Protein AF-A0A819FN47-F1 (afdb_monomer_lite)

Secondary structure (DSSP, 8-state):
-HHHHHHHHHHHGGGHHHHHHHHHHHHHHHHHH--SS--HHHHHHHHHHHHHTTTS-GGGS-HHHHHHHHHHHHHT---SSHHHHHHHHHHHHHHHHHTHHHHHTTTT-

pLDDT: mean 72.72, std 12.5, range [33.72, 86.81]

InterPro domains:
  IPR012582 DNA-dependent protein kinase catalytic subunit, CC3 [PF08163] (4-57)
  IPR045581 DNA-dependent protein kinase catalytic subunit, CC5 [PF19704] (68-107)

Sequence (109 aa):
MHLIIHNIHKIFKSYARYWLTLVIHMCNQMFEKFSQDLNTFIIDTIVILLSWNTIAISRQLNAISVQRLIKYLYLNCTHKNSIVIESNLDLIKKFVELWKEPIHLQYIF

Radius of gyration: 13.94 Å; chains: 1; bounding box: 37×29×32 Å

Structure (mmCIF, N/CA/C/O backbone):
data_AF-A0A819FN47-F1
#
_entry.id   AF-A0A819FN47-F1
#
loop_
_atom_site.group_PDB
_atom_site.id
_atom_site.type_symbol
_atom_site.label_atom_id
_atom_site.label_alt_id
_atom_site.label_comp_id
_atom_site.label_asym_id
_atom_site.label_entity_id
_atom_site.label_seq_id
_atom_site.pdbx_PDB_ins_code
_atom_site.Cartn_x
_atom_site.Cartn_y
_atom_site.Cartn_z
_atom_site.occupancy
_atom_site.B_iso_or_equiv
_atom_site.auth_seq_id
_atom_site.auth_comp_id
_atom_site.auth_asym_id
_atom_site.auth_atom_id
_atom_site.pdbx_PDB_model_num
ATOM 1 N N . MET A 1 1 ? -12.859 13.231 -10.194 1.00 48.19 1 MET A N 1
ATOM 2 C CA . MET A 1 1 ? -11.436 12.888 -9.947 1.00 48.19 1 MET A CA 1
ATOM 3 C C . MET A 1 1 ? -10.943 11.632 -10.676 1.00 48.19 1 MET A C 1
ATOM 5 O O . MET A 1 1 ? -9.783 11.616 -11.064 1.00 48.19 1 MET A O 1
ATOM 9 N N . HIS A 1 2 ? -11.794 10.637 -10.968 1.00 47.19 2 HIS A N 1
ATOM 10 C CA . HIS A 1 2 ? -11.416 9.399 -11.682 1.00 47.19 2 HIS A CA 1
ATOM 11 C C . HIS A 1 2 ? -10.692 9.585 -13.039 1.00 47.19 2 HIS A C 1
ATOM 13 O O 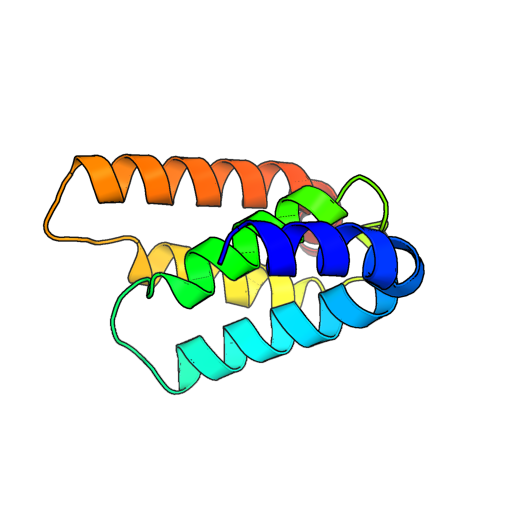. HIS A 1 2 ? -9.804 8.805 -13.376 1.00 47.19 2 HIS A O 1
ATOM 19 N N . LEU A 1 3 ? -11.037 10.620 -13.817 1.00 43.69 3 LEU A N 1
ATOM 20 C CA . LEU A 1 3 ? -10.465 10.851 -15.156 1.00 43.69 3 LEU A CA 1
ATOM 21 C C . LEU A 1 3 ? -9.002 11.320 -15.134 1.00 43.69 3 LEU A C 1
ATOM 23 O O . LEU A 1 3 ? -8.215 10.922 -15.992 1.00 43.69 3 LEU A O 1
ATOM 27 N N . ILE A 1 4 ? -8.622 12.131 -14.143 1.00 55.41 4 ILE A N 1
ATOM 28 C CA . ILE A 1 4 ? -7.258 12.669 -14.027 1.00 55.41 4 ILE A CA 1
ATOM 29 C C . ILE A 1 4 ? -6.303 11.539 -13.635 1.00 55.41 4 ILE A C 1
ATOM 31 O O . ILE A 1 4 ? -5.271 11.351 -14.271 1.00 55.41 4 ILE A O 1
ATOM 35 N N . ILE A 1 5 ? -6.707 10.714 -12.667 1.00 50.28 5 ILE A N 1
ATOM 36 C CA . ILE A 1 5 ? -5.931 9.567 -12.186 1.00 50.28 5 ILE A CA 1
ATOM 37 C C . ILE A 1 5 ? -5.738 8.524 -13.298 1.00 50.28 5 ILE A C 1
ATOM 39 O O . ILE A 1 5 ? -4.640 7.995 -13.445 1.00 50.28 5 ILE A O 1
ATOM 43 N N . HIS A 1 6 ? -6.750 8.268 -14.137 1.00 53.59 6 HIS A N 1
ATOM 44 C CA . HIS A 1 6 ? -6.631 7.302 -15.237 1.00 53.59 6 HIS A CA 1
ATOM 45 C C . HIS A 1 6 ? -5.696 7.780 -16.364 1.00 53.59 6 HIS A C 1
ATOM 47 O O . HIS A 1 6 ? -4.903 6.993 -16.888 1.00 53.59 6 HIS A O 1
ATOM 53 N N . ASN A 1 7 ? -5.748 9.067 -16.729 1.00 57.59 7 ASN A N 1
ATOM 54 C CA . ASN A 1 7 ? -4.830 9.629 -17.726 1.00 57.59 7 ASN A CA 1
ATOM 55 C C . ASN A 1 7 ? -3.392 9.714 -17.199 1.00 57.59 7 ASN A C 1
ATOM 57 O O . ASN A 1 7 ? -2.460 9.334 -17.908 1.00 57.59 7 ASN A O 1
ATOM 61 N N . ILE A 1 8 ? -3.212 10.115 -15.938 1.00 61.00 8 ILE A N 1
ATOM 62 C CA . ILE A 1 8 ? -1.918 10.082 -15.245 1.00 61.00 8 ILE A CA 1
ATOM 63 C C . ILE A 1 8 ? -1.394 8.643 -15.203 1.00 61.00 8 ILE A C 1
ATOM 65 O O . ILE A 1 8 ? -0.257 8.394 -15.588 1.00 61.00 8 ILE A O 1
ATOM 69 N N . HIS A 1 9 ? -2.228 7.662 -14.860 1.00 62.03 9 HIS A N 1
ATOM 70 C CA . HIS A 1 9 ? -1.818 6.263 -14.843 1.00 62.03 9 HIS A CA 1
ATOM 71 C C . HIS A 1 9 ? -1.235 5.809 -16.188 1.00 62.03 9 HIS A C 1
ATOM 73 O O . HIS A 1 9 ? -0.223 5.1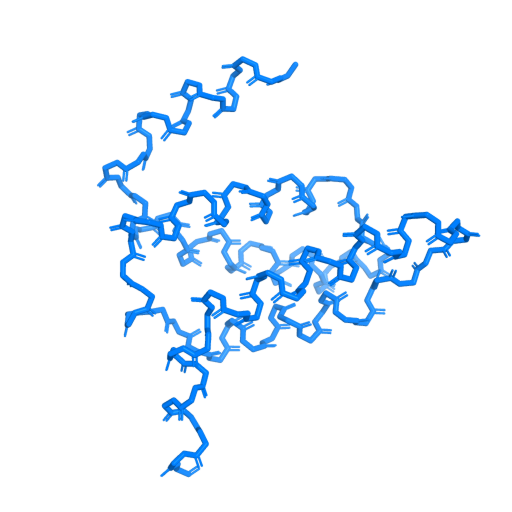18 -16.186 1.00 62.03 9 HIS A O 1
ATOM 79 N N . LYS A 1 10 ? -1.815 6.207 -17.332 1.00 65.06 10 LYS A N 1
ATOM 80 C CA . LYS A 1 10 ? -1.288 5.854 -18.666 1.00 65.06 10 LYS A CA 1
ATOM 81 C C . LYS A 1 10 ? 0.050 6.525 -18.984 1.00 65.06 10 LYS A C 1
ATOM 83 O O . LYS A 1 10 ? 0.917 5.865 -19.546 1.00 65.06 10 LYS A O 1
ATOM 88 N N . ILE A 1 11 ? 0.222 7.795 -18.618 1.00 67.44 11 ILE A N 1
ATOM 89 C CA . ILE A 1 11 ? 1.438 8.574 -18.912 1.00 67.44 11 ILE A CA 1
ATOM 90 C C . ILE A 1 11 ? 2.596 8.146 -18.000 1.00 67.44 11 ILE A C 1
ATOM 92 O O . ILE A 1 11 ? 3.717 7.924 -18.454 1.00 67.44 11 ILE A O 1
ATOM 96 N N . PHE A 1 12 ? 2.319 7.973 -16.708 1.00 66.44 12 PHE A N 1
ATOM 97 C CA . PHE A 1 12 ? 3.324 7.636 -15.699 1.00 66.44 12 PHE A CA 1
ATOM 98 C C . PHE A 1 12 ? 3.659 6.143 -15.650 1.00 66.44 12 PHE A C 1
ATOM 100 O O . PHE A 1 12 ? 4.661 5.766 -15.044 1.00 66.44 12 PHE A O 1
ATOM 107 N N . LYS A 1 13 ? 2.894 5.301 -16.358 1.00 66.69 13 LYS A N 1
ATOM 108 C CA . LYS A 1 13 ? 3.143 3.861 -16.521 1.00 66.69 13 LYS A CA 1
ATOM 109 C C . LYS A 1 13 ? 4.583 3.552 -16.941 1.00 66.69 13 LYS A C 1
ATOM 111 O O . LYS A 1 13 ? 5.214 2.680 -16.353 1.00 66.69 13 LYS A O 1
ATOM 116 N N . SER A 1 14 ? 5.124 4.298 -17.904 1.00 68.44 14 SER A N 1
ATOM 117 C CA . SER A 1 14 ? 6.492 4.114 -18.417 1.00 68.44 14 SER A CA 1
ATOM 118 C C . SER A 1 14 ? 7.577 4.473 -17.394 1.00 68.44 14 SER A C 1
ATOM 120 O O . SER A 1 14 ? 8.694 3.972 -17.470 1.00 68.44 14 SER A O 1
ATOM 122 N N . TYR A 1 15 ? 7.239 5.305 -16.406 1.00 69.88 15 TYR A N 1
ATOM 123 C CA . TYR A 1 15 ? 8.133 5.737 -15.331 1.00 69.88 15 TYR A CA 1
ATOM 124 C C . TYR A 1 15 ? 7.821 5.058 -13.993 1.00 69.88 15 TYR A C 1
ATOM 126 O O . TYR A 1 15 ? 8.436 5.399 -12.980 1.00 69.88 15 TYR A O 1
ATOM 134 N N . ALA A 1 16 ? 6.896 4.091 -13.968 1.00 69.38 16 ALA A N 1
ATOM 135 C CA . ALA A 1 16 ? 6.369 3.488 -12.7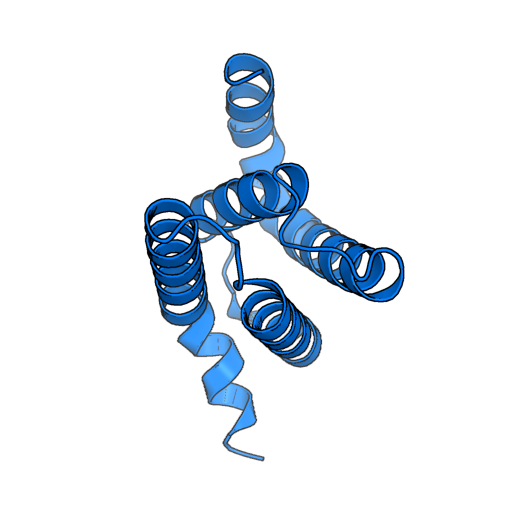45 1.00 69.38 16 ALA A CA 1
ATOM 136 C C . ALA A 1 16 ? 7.472 2.960 -11.812 1.00 69.38 16 ALA A C 1
ATOM 138 O O . ALA A 1 16 ? 7.351 3.068 -10.595 1.00 69.38 16 ALA A O 1
ATOM 139 N N . ARG A 1 17 ? 8.593 2.480 -12.368 1.00 68.88 17 ARG A N 1
ATOM 140 C CA . ARG A 1 17 ? 9.764 2.015 -11.605 1.00 68.88 17 ARG A CA 1
ATOM 141 C C . ARG A 1 17 ? 10.367 3.088 -10.685 1.00 68.88 17 ARG A C 1
ATOM 143 O O . ARG A 1 17 ? 10.785 2.756 -9.583 1.00 68.88 17 ARG A O 1
ATOM 150 N N . TYR A 1 18 ? 10.402 4.352 -11.107 1.00 73.44 18 TYR A N 1
ATOM 151 C CA . TYR A 1 18 ? 10.914 5.458 -10.285 1.00 73.44 18 TYR A CA 1
ATOM 152 C C . TYR A 1 18 ? 9.855 5.969 -9.306 1.00 73.44 18 TYR A C 1
ATOM 154 O O . TYR A 1 18 ? 10.158 6.295 -8.158 1.00 73.44 18 TYR A O 1
ATOM 162 N N . TRP A 1 19 ? 8.599 5.997 -9.755 1.00 77.50 19 TRP A N 1
ATOM 163 C CA . TRP A 1 19 ? 7.483 6.483 -8.953 1.00 77.50 19 TRP A CA 1
ATOM 164 C C . TRP A 1 19 ? 7.129 5.552 -7.798 1.00 77.50 19 TRP A C 1
ATOM 166 O O . TRP A 1 19 ? 6.804 6.045 -6.727 1.00 77.50 19 TRP A O 1
ATOM 176 N N . LEU A 1 20 ? 7.256 4.233 -7.957 1.00 77.00 20 LEU A N 1
ATOM 177 C CA . LEU A 1 20 ? 6.956 3.271 -6.893 1.00 77.00 20 LEU A CA 1
ATOM 178 C C . LEU A 1 20 ? 7.734 3.551 -5.607 1.00 77.00 20 LEU A C 1
ATOM 180 O O . LEU A 1 20 ? 7.132 3.664 -4.542 1.00 77.00 20 LEU A O 1
ATOM 184 N N . THR A 1 21 ? 9.054 3.717 -5.698 1.00 78.94 21 THR A N 1
ATOM 185 C CA . THR A 1 21 ? 9.895 3.989 -4.523 1.00 78.94 21 THR A CA 1
ATOM 186 C C . THR A 1 21 ? 9.510 5.307 -3.854 1.00 78.94 21 THR A C 1
ATOM 188 O O . THR A 1 21 ? 9.383 5.365 -2.632 1.00 78.94 21 THR A O 1
ATOM 191 N N . LEU A 1 22 ? 9.283 6.356 -4.651 1.00 83.00 22 LEU A N 1
ATOM 192 C CA . LEU A 1 22 ? 8.899 7.677 -4.150 1.00 83.00 22 LEU A CA 1
ATOM 193 C C . LEU A 1 22 ? 7.532 7.651 -3.467 1.00 83.00 22 LEU A C 1
ATOM 195 O O . LEU A 1 22 ? 7.390 8.184 -2.372 1.00 83.00 22 LEU A O 1
ATOM 199 N N . VAL A 1 23 ? 6.544 6.996 -4.073 1.00 82.62 23 VAL A N 1
ATOM 200 C CA . VAL A 1 23 ? 5.185 6.910 -3.532 1.00 82.62 23 VAL A CA 1
ATOM 201 C C . VAL A 1 23 ? 5.163 6.084 -2.244 1.00 82.62 23 VAL A C 1
ATOM 203 O O . VAL A 1 23 ? 4.573 6.523 -1.262 1.00 82.62 23 VAL A O 1
ATOM 206 N N . ILE A 1 24 ? 5.872 4.949 -2.184 1.00 82.62 24 ILE A N 1
ATOM 207 C CA . ILE A 1 24 ? 6.006 4.166 -0.942 1.00 82.62 24 ILE A CA 1
ATOM 208 C C . ILE A 1 24 ? 6.667 4.997 0.159 1.00 82.62 24 ILE A C 1
ATOM 210 O O . ILE A 1 24 ? 6.245 4.951 1.317 1.00 82.62 24 ILE A O 1
ATOM 214 N N . HIS A 1 25 ? 7.709 5.755 -0.182 1.00 84.38 25 HIS A N 1
ATOM 215 C CA . HIS A 1 25 ? 8.370 6.630 0.776 1.00 84.38 25 HIS A CA 1
ATOM 216 C C . HIS A 1 25 ? 7.429 7.736 1.273 1.00 84.38 25 HIS A C 1
ATOM 218 O O . HIS A 1 25 ? 7.340 7.953 2.480 1.00 84.38 25 HIS A O 1
ATOM 224 N N . MET A 1 26 ? 6.671 8.372 0.373 1.00 83.88 26 MET A N 1
ATOM 225 C CA . MET A 1 26 ? 5.663 9.366 0.744 1.00 83.88 26 MET A CA 1
ATOM 226 C C . MET A 1 26 ? 4.593 8.772 1.660 1.00 83.88 26 MET A C 1
ATOM 228 O O . MET A 1 26 ? 4.314 9.362 2.697 1.00 83.88 26 MET A O 1
ATOM 232 N N . CYS A 1 27 ? 4.035 7.598 1.344 1.00 83.44 27 CYS A N 1
ATOM 233 C CA . CYS A 1 27 ? 3.046 6.949 2.206 1.00 83.44 27 CYS A CA 1
ATOM 234 C C . CYS A 1 27 ? 3.603 6.696 3.614 1.00 83.44 27 CYS A C 1
ATOM 236 O O . CYS A 1 27 ? 2.933 7.005 4.594 1.00 83.44 27 CYS A O 1
ATOM 238 N N . ASN A 1 28 ? 4.841 6.202 3.729 1.00 83.88 28 ASN A N 1
ATOM 239 C CA . ASN A 1 28 ? 5.486 5.997 5.028 1.00 83.88 28 ASN A CA 1
ATOM 240 C C . ASN A 1 28 ? 5.645 7.309 5.818 1.00 83.88 28 ASN A C 1
ATOM 242 O O . ASN A 1 28 ? 5.303 7.344 6.996 1.00 83.88 28 ASN A O 1
ATOM 246 N N . GLN A 1 29 ? 6.113 8.390 5.182 1.00 84.88 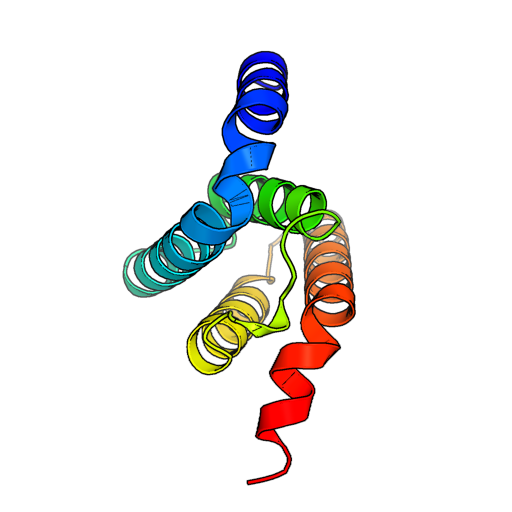29 GLN A N 1
ATOM 247 C CA . GLN A 1 29 ? 6.230 9.695 5.848 1.00 84.88 29 GLN A CA 1
ATOM 248 C C . GLN A 1 29 ? 4.868 10.275 6.247 1.00 84.88 29 GLN A C 1
ATOM 250 O O . GLN A 1 29 ? 4.748 10.926 7.285 1.00 84.88 29 GLN A O 1
ATOM 255 N N . MET A 1 30 ? 3.840 10.055 5.426 1.00 81.00 30 MET A N 1
ATOM 256 C CA . MET A 1 30 ? 2.477 10.475 5.733 1.00 81.00 30 MET A CA 1
ATOM 257 C C . MET A 1 30 ? 1.952 9.736 6.963 1.00 81.00 30 MET A C 1
ATOM 259 O O . MET A 1 30 ? 1.430 10.389 7.856 1.00 81.00 30 MET A O 1
ATOM 263 N N . PHE A 1 31 ? 2.160 8.422 7.067 1.00 80.88 31 PHE A N 1
ATOM 264 C CA . PHE A 1 31 ? 1.784 7.654 8.259 1.00 80.88 31 PHE A CA 1
ATOM 265 C C . PHE A 1 31 ? 2.566 8.045 9.517 1.00 80.88 31 PHE A C 1
ATOM 267 O O . PHE A 1 31 ? 2.012 7.998 10.611 1.00 80.88 31 PHE A O 1
ATOM 274 N N . GLU A 1 32 ? 3.835 8.439 9.387 1.00 79.50 32 GLU A N 1
ATOM 275 C CA . GLU A 1 32 ? 4.618 8.944 10.524 1.00 79.50 32 GLU A CA 1
ATOM 276 C C . GLU A 1 32 ? 4.092 10.282 11.055 1.00 79.50 32 GLU A C 1
ATOM 278 O O . GLU A 1 32 ? 4.142 10.521 12.260 1.00 79.50 32 GLU A O 1
ATOM 283 N N . LYS A 1 33 ? 3.606 11.162 10.171 1.00 77.94 33 LYS A N 1
ATOM 284 C CA . LYS A 1 33 ? 3.148 12.514 10.539 1.00 77.94 33 LYS A CA 1
ATOM 285 C C . LYS A 1 33 ? 1.662 12.584 10.873 1.00 77.94 33 LYS A C 1
ATOM 287 O O . LYS A 1 33 ? 1.263 13.375 11.722 1.00 77.94 33 LYS A O 1
ATOM 292 N N . PHE A 1 34 ? 0.852 11.787 10.188 1.00 68.12 34 PHE A N 1
ATOM 293 C CA . PHE A 1 34 ? -0.599 11.763 10.300 1.00 68.12 34 PHE A CA 1
ATOM 294 C C . PHE A 1 34 ? -1.004 10.397 10.854 1.00 68.12 34 PHE A C 1
ATOM 296 O O . PHE A 1 34 ? -1.306 9.460 10.122 1.00 68.12 34 PHE A O 1
ATOM 303 N N . SER A 1 35 ? -0.969 10.283 12.179 1.00 61.66 35 SER A N 1
ATOM 304 C CA . SER A 1 35 ? -1.307 9.077 12.941 1.00 61.66 35 SER A CA 1
ATOM 305 C C . SER A 1 35 ? -2.821 8.889 13.128 1.00 61.66 35 SER A C 1
ATOM 307 O O . SER A 1 35 ? -3.268 8.484 14.201 1.00 61.66 35 SER A O 1
ATOM 309 N N . GLN A 1 36 ? -3.626 9.246 12.125 1.00 63.06 36 GLN A N 1
ATOM 310 C CA . GLN A 1 36 ? -5.087 9.214 12.210 1.00 63.06 36 GLN A CA 1
ATOM 311 C C . GLN A 1 36 ? -5.678 8.544 10.973 1.00 63.06 36 GLN A C 1
ATOM 313 O O . GLN A 1 36 ? -5.793 9.176 9.925 1.00 63.06 36 GLN A O 1
ATOM 318 N N . ASP A 1 37 ? -6.062 7.279 11.161 1.00 68.19 37 ASP A N 1
ATOM 319 C CA . ASP A 1 37 ? -6.855 6.425 10.275 1.00 68.19 37 ASP A CA 1
ATOM 320 C C . ASP A 1 37 ? -6.332 6.262 8.830 1.00 68.19 37 ASP A C 1
ATOM 322 O O . ASP A 1 37 ? -5.464 6.982 8.326 1.00 68.19 37 ASP A O 1
ATOM 326 N N . LEU A 1 38 ? -6.855 5.264 8.112 1.00 71.44 38 LEU A N 1
ATOM 327 C CA . LEU A 1 38 ? -6.630 5.169 6.669 1.00 71.44 38 LEU A CA 1
ATOM 328 C C . LEU A 1 38 ? -7.414 6.264 5.948 1.00 71.44 38 LEU A C 1
ATOM 330 O O . LEU A 1 38 ? -8.575 6.093 5.579 1.00 71.44 38 LEU A O 1
ATOM 334 N N . ASN A 1 39 ? -6.749 7.394 5.721 1.00 77.25 39 ASN A N 1
ATOM 335 C CA . ASN A 1 39 ? -7.294 8.464 4.902 1.00 77.25 39 ASN A CA 1
ATOM 336 C C . ASN A 1 39 ? -7.544 7.966 3.463 1.00 77.25 39 ASN A C 1
ATOM 338 O O . ASN A 1 39 ? -6.750 7.199 2.906 1.00 77.25 39 ASN A O 1
ATOM 342 N N . THR A 1 40 ? -8.618 8.444 2.835 1.00 76.06 40 THR A N 1
ATOM 343 C CA . THR A 1 40 ? -9.030 8.070 1.471 1.00 76.06 40 THR A CA 1
ATOM 344 C C . THR A 1 40 ? -7.921 8.299 0.446 1.00 76.06 40 THR A C 1
ATOM 346 O O . THR A 1 40 ? -7.737 7.489 -0.456 1.00 76.06 40 THR A O 1
ATOM 349 N N . PHE A 1 41 ? -7.090 9.325 0.650 1.00 79.81 41 PHE A N 1
ATOM 350 C CA . PHE A 1 41 ? -5.911 9.582 -0.176 1.00 79.81 41 PHE A CA 1
ATOM 351 C C . PHE A 1 41 ? -4.903 8.420 -0.180 1.00 79.81 41 PHE A C 1
ATOM 353 O O . PHE A 1 41 ? -4.338 8.086 -1.223 1.00 79.81 41 PHE A O 1
ATOM 360 N N . ILE A 1 42 ? -4.666 7.793 0.976 1.00 79.75 42 ILE A N 1
ATOM 361 C CA . ILE A 1 42 ? -3.722 6.676 1.086 1.00 79.75 42 ILE A CA 1
ATOM 362 C C . ILE A 1 42 ? -4.301 5.436 0.402 1.00 79.75 42 ILE A C 1
ATOM 364 O O . ILE A 1 42 ? -3.585 4.752 -0.328 1.00 79.75 42 ILE A O 1
ATOM 368 N N . ILE A 1 43 ? -5.600 5.190 0.584 1.00 81.44 43 ILE A N 1
ATOM 369 C CA . ILE A 1 43 ? -6.326 4.103 -0.082 1.00 81.44 43 ILE A CA 1
ATOM 370 C C . ILE A 1 43 ? -6.220 4.252 -1.607 1.00 81.44 43 ILE A C 1
ATOM 372 O O . ILE A 1 43 ? -5.749 3.329 -2.274 1.00 81.44 43 ILE A O 1
ATOM 376 N N . ASP A 1 44 ? -6.550 5.427 -2.149 1.00 81.69 44 ASP A N 1
ATOM 377 C CA . ASP A 1 44 ? -6.464 5.711 -3.588 1.00 81.69 44 ASP A CA 1
ATOM 378 C C . ASP A 1 44 ? -5.034 5.545 -4.118 1.00 81.69 44 ASP A C 1
ATOM 380 O O . ASP A 1 44 ? -4.811 4.964 -5.184 1.00 81.69 44 ASP A O 1
ATOM 384 N N . THR A 1 45 ? -4.041 5.996 -3.347 1.00 81.31 45 THR A N 1
ATOM 385 C CA . THR A 1 45 ? -2.625 5.848 -3.699 1.00 81.31 45 THR A CA 1
ATOM 386 C C . THR A 1 45 ? -2.219 4.376 -3.787 1.00 81.31 45 THR A C 1
ATOM 388 O O . THR A 1 45 ? -1.533 3.981 -4.731 1.00 81.31 45 THR A O 1
ATOM 391 N N . ILE A 1 46 ? -2.666 3.529 -2.857 1.00 80.75 46 ILE A N 1
ATOM 392 C CA . ILE A 1 46 ? -2.356 2.094 -2.891 1.00 80.75 46 ILE A CA 1
ATOM 393 C C . ILE A 1 46 ? -3.059 1.408 -4.055 1.00 80.75 46 ILE A C 1
ATOM 395 O O . ILE A 1 46 ? -2.450 0.567 -4.711 1.00 80.75 46 ILE A O 1
ATOM 399 N N . VAL A 1 47 ? -4.295 1.792 -4.374 1.00 82.31 47 VAL A N 1
ATOM 400 C CA . VAL A 1 47 ? -4.990 1.277 -5.561 1.00 82.31 47 VAL A CA 1
ATOM 401 C C . VAL A 1 47 ? -4.188 1.571 -6.838 1.00 82.31 47 VAL A C 1
ATOM 403 O O . VAL A 1 47 ? -4.039 0.683 -7.679 1.00 82.31 47 VAL A O 1
ATOM 406 N N . ILE A 1 48 ? -3.593 2.765 -6.952 1.00 80.12 48 ILE A N 1
ATOM 407 C CA . ILE A 1 48 ? -2.697 3.126 -8.066 1.00 80.12 48 ILE A CA 1
ATOM 408 C C . ILE A 1 48 ? -1.398 2.298 -8.042 1.00 80.12 48 ILE A C 1
ATOM 410 O O . ILE A 1 48 ? -0.923 1.848 -9.085 1.00 80.12 48 ILE A O 1
ATOM 414 N N . LEU A 1 49 ? -0.815 2.052 -6.864 1.00 78.00 49 LEU A N 1
ATOM 415 C CA . LEU A 1 49 ? 0.373 1.196 -6.741 1.00 78.00 49 LEU A CA 1
ATOM 416 C C . LEU A 1 49 ? 0.087 -0.243 -7.195 1.00 78.00 49 LEU A C 1
ATOM 418 O O . LEU A 1 49 ? 0.890 -0.837 -7.918 1.00 78.00 49 LEU A O 1
ATOM 422 N N . LEU A 1 50 ? -1.065 -0.795 -6.807 1.00 76.31 50 LEU A N 1
ATOM 423 C CA . LEU A 1 50 ? -1.503 -2.135 -7.202 1.00 76.31 50 LEU A CA 1
ATOM 424 C C . LEU A 1 50 ? -1.683 -2.241 -8.721 1.00 76.31 50 LEU A C 1
ATOM 426 O O . LEU A 1 50 ? -1.311 -3.256 -9.309 1.00 76.31 50 LEU A O 1
ATOM 430 N N . SER A 1 51 ? -2.192 -1.196 -9.380 1.00 76.25 51 SER A N 1
ATOM 431 C CA . SER A 1 51 ? -2.357 -1.201 -10.838 1.00 76.25 51 SER A CA 1
ATOM 432 C C . SER A 1 51 ? -1.021 -1.118 -11.595 1.00 76.25 51 SER A C 1
ATOM 434 O O . SER A 1 51 ? -0.913 -1.636 -12.711 1.00 76.25 51 SER A O 1
ATOM 436 N N . TRP A 1 52 ? 0.026 -0.553 -10.980 1.00 73.88 52 TRP A N 1
ATOM 437 C CA . TRP A 1 52 ? 1.389 -0.502 -11.531 1.00 73.88 52 TRP A CA 1
ATOM 438 C C . TRP A 1 52 ? 2.225 -1.768 -11.310 1.00 73.88 52 TRP A C 1
ATOM 440 O O . TRP A 1 52 ? 3.240 -1.941 -11.992 1.00 73.88 52 TRP A O 1
ATOM 450 N N . ASN A 1 53 ? 1.785 -2.688 -10.448 1.00 66.94 53 ASN A N 1
ATOM 451 C CA . ASN A 1 53 ? 2.487 -3.951 -10.200 1.00 66.94 53 ASN A CA 1
ATOM 452 C C . ASN A 1 53 ? 2.645 -4.824 -11.462 1.00 66.94 53 ASN A C 1
ATOM 454 O O . ASN A 1 53 ? 3.598 -5.581 -11.591 1.00 66.94 53 ASN A O 1
ATOM 458 N N . THR A 1 54 ? 1.746 -4.692 -12.441 1.00 64.12 54 THR A N 1
ATOM 459 C CA . THR A 1 54 ? 1.841 -5.437 -13.712 1.00 64.12 54 THR A CA 1
ATOM 460 C C . THR A 1 54 ? 3.002 -4.989 -14.611 1.00 64.12 54 THR A C 1
ATOM 462 O O . THR A 1 54 ? 3.285 -5.647 -15.608 1.00 64.12 54 THR A O 1
ATOM 465 N N . ILE A 1 55 ? 3.657 -3.863 -14.301 1.00 61.94 55 ILE A N 1
ATOM 466 C CA . ILE A 1 55 ? 4.628 -3.196 -15.188 1.00 61.94 55 ILE A CA 1
ATOM 467 C C . ILE A 1 55 ? 5.984 -3.017 -14.526 1.00 61.94 55 ILE A C 1
ATOM 469 O O . ILE A 1 55 ? 7.020 -3.161 -15.173 1.00 61.94 55 ILE A O 1
ATOM 473 N N . ALA A 1 56 ? 5.993 -2.670 -13.247 1.00 58.34 56 ALA A N 1
ATOM 474 C CA . ALA A 1 56 ? 7.221 -2.417 -12.531 1.00 58.34 56 ALA A CA 1
ATOM 475 C C . ALA A 1 56 ? 7.531 -3.589 -11.605 1.00 58.34 56 ALA A C 1
ATOM 477 O O . ALA A 1 56 ? 6.833 -3.861 -10.635 1.00 58.34 56 ALA A O 1
ATOM 478 N N . ILE A 1 57 ? 8.608 -4.286 -11.955 1.00 56.09 57 ILE A N 1
ATOM 479 C CA . ILE A 1 57 ? 9.092 -5.466 -11.250 1.00 56.09 57 ILE A CA 1
ATOM 480 C C . ILE A 1 57 ? 9.489 -5.067 -9.823 1.00 56.09 57 ILE A C 1
ATOM 482 O O . ILE A 1 57 ? 10.426 -4.292 -9.613 1.00 56.09 57 ILE A O 1
ATOM 486 N N . SER A 1 58 ? 8.792 -5.646 -8.846 1.00 56.06 58 SER A N 1
ATOM 487 C CA . SER A 1 58 ? 8.950 -5.418 -7.404 1.00 56.06 58 SER A CA 1
ATOM 488 C C . SER A 1 58 ? 10.341 -5.769 -6.848 1.00 56.06 58 SER A C 1
ATOM 490 O O . SER A 1 58 ? 10.688 -5.377 -5.736 1.00 56.06 58 SER A O 1
ATOM 492 N N . ARG A 1 59 ? 11.181 -6.444 -7.645 1.00 57.09 59 ARG A N 1
ATOM 493 C CA . ARG A 1 59 ? 12.516 -6.956 -7.287 1.00 57.09 59 ARG A CA 1
ATOM 494 C C . ARG A 1 59 ? 13.550 -5.884 -6.915 1.00 57.09 59 ARG A C 1
ATOM 496 O O . ARG A 1 59 ? 14.569 -6.219 -6.327 1.00 57.09 59 ARG A O 1
ATOM 503 N N . GLN A 1 60 ? 13.323 -4.616 -7.257 1.00 62.31 60 GLN A N 1
ATOM 504 C CA . GLN A 1 60 ? 14.248 -3.515 -6.932 1.00 62.31 60 GLN A CA 1
ATOM 505 C C . GLN A 1 60 ? 13.745 -2.577 -5.835 1.00 62.31 60 GLN A C 1
ATOM 507 O O . GLN A 1 60 ? 14.379 -1.562 -5.543 1.00 62.31 60 GLN A O 1
ATOM 512 N N . LEU A 1 61 ? 12.586 -2.875 -5.257 1.00 69.75 61 LEU A N 1
ATOM 513 C CA . LEU A 1 61 ? 11.995 -2.030 -4.235 1.00 69.75 61 LEU A CA 1
ATOM 514 C C . LEU A 1 61 ? 12.640 -2.349 -2.891 1.00 69.75 61 LEU A C 1
ATOM 516 O O . LEU A 1 61 ? 12.925 -3.503 -2.578 1.00 69.75 61 LEU A O 1
ATOM 520 N N . ASN A 1 62 ? 12.890 -1.306 -2.099 1.00 73.81 62 ASN A N 1
ATOM 521 C CA . ASN A 1 62 ? 13.475 -1.469 -0.778 1.00 73.81 62 ASN A CA 1
ATOM 522 C C . ASN A 1 62 ? 12.476 -2.208 0.122 1.00 73.81 62 ASN A C 1
ATOM 524 O O . ASN A 1 62 ? 11.486 -1.627 0.575 1.00 73.81 62 ASN A O 1
ATOM 528 N N . ALA A 1 63 ? 12.733 -3.492 0.364 1.00 74.00 63 ALA A N 1
ATOM 529 C CA . ALA A 1 63 ? 11.826 -4.368 1.091 1.00 74.00 63 ALA A CA 1
ATOM 530 C C . ALA A 1 63 ? 11.542 -3.867 2.522 1.00 74.00 63 ALA A C 1
ATOM 532 O O . ALA A 1 63 ? 10.412 -3.985 2.988 1.00 74.00 63 ALA A O 1
ATOM 533 N N . ILE A 1 64 ? 12.485 -3.153 3.157 1.00 81.00 64 ILE A N 1
ATOM 534 C CA . ILE A 1 64 ? 12.275 -2.506 4.467 1.00 81.00 64 ILE A CA 1
ATOM 535 C C . ILE A 1 64 ? 11.169 -1.441 4.389 1.00 81.00 64 ILE A C 1
ATOM 537 O O . ILE A 1 64 ? 10.303 -1.360 5.261 1.00 81.00 64 ILE A O 1
ATOM 541 N N . SER A 1 65 ? 11.175 -0.610 3.341 1.00 80.81 65 SER A N 1
ATOM 542 C CA . SER A 1 65 ? 10.167 0.442 3.154 1.00 80.81 65 SER A CA 1
ATOM 543 C C . SER A 1 65 ? 8.783 -0.137 2.854 1.00 80.81 65 SER A C 1
ATOM 545 O O . SER A 1 65 ? 7.779 0.418 3.300 1.00 80.81 65 SER A O 1
ATOM 547 N N . VAL A 1 66 ? 8.731 -1.263 2.139 1.00 80.88 66 VAL A N 1
ATOM 548 C CA . VAL A 1 66 ? 7.489 -1.993 1.845 1.00 80.88 66 VAL A CA 1
ATOM 549 C C . VAL A 1 66 ? 6.928 -2.641 3.111 1.00 80.88 66 VAL A C 1
ATOM 551 O O . VAL A 1 66 ? 5.746 -2.478 3.406 1.00 80.88 66 VAL A O 1
ATOM 554 N N . GLN A 1 67 ? 7.767 -3.314 3.902 1.00 81.75 67 GLN A N 1
ATOM 555 C CA . GLN A 1 67 ? 7.357 -3.909 5.176 1.00 81.75 67 GLN A CA 1
ATOM 556 C C . GLN A 1 67 ? 6.838 -2.857 6.161 1.00 81.75 67 GLN A C 1
ATOM 558 O O . GLN A 1 67 ? 5.799 -3.061 6.791 1.00 81.75 67 GLN A O 1
ATOM 563 N N . ARG A 1 68 ? 7.520 -1.708 6.267 1.00 84.69 68 ARG A N 1
ATOM 564 C CA . ARG A 1 68 ? 7.048 -0.584 7.089 1.00 84.69 68 ARG A CA 1
ATOM 565 C C . ARG A 1 68 ? 5.676 -0.097 6.640 1.00 84.69 68 ARG A C 1
ATOM 567 O O . ARG A 1 68 ? 4.805 0.071 7.489 1.00 84.69 68 ARG A O 1
ATOM 574 N N . LEU A 1 69 ? 5.459 0.043 5.333 1.00 84.56 69 LEU A N 1
ATOM 575 C CA . LEU A 1 69 ? 4.165 0.455 4.801 1.00 84.56 69 LEU A CA 1
ATOM 576 C C . LEU A 1 69 ? 3.067 -0.547 5.180 1.00 84.56 69 LEU A C 1
ATOM 578 O O . LEU A 1 69 ? 2.039 -0.139 5.707 1.00 84.56 69 LEU A O 1
ATOM 582 N N . ILE A 1 70 ? 3.302 -1.852 5.004 1.00 83.50 70 ILE A N 1
ATOM 583 C CA . ILE A 1 70 ? 2.344 -2.904 5.392 1.00 83.50 70 ILE A CA 1
ATOM 584 C C . ILE A 1 70 ? 2.013 -2.826 6.885 1.00 83.50 70 ILE A C 1
ATOM 586 O O . ILE A 1 70 ? 0.843 -2.898 7.259 1.00 83.50 70 ILE A O 1
ATOM 590 N N . LYS A 1 71 ? 3.025 -2.624 7.737 1.00 84.44 71 LYS A N 1
ATOM 591 C CA . LYS A 1 71 ? 2.823 -2.448 9.179 1.00 84.44 71 LYS A CA 1
ATOM 592 C C . LYS A 1 71 ? 1.921 -1.248 9.474 1.00 84.44 71 LYS A C 1
ATOM 594 O O . LYS A 1 71 ? 0.994 -1.382 10.267 1.00 84.44 71 LYS A O 1
ATOM 599 N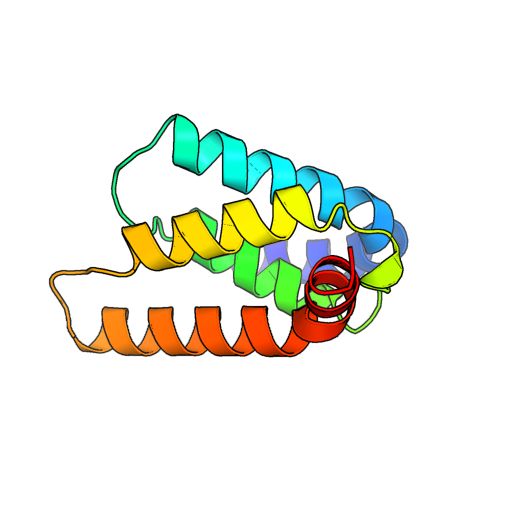 N . TYR A 1 72 ? 2.152 -0.101 8.834 1.00 83.88 72 TYR A N 1
ATOM 600 C CA . TYR A 1 72 ? 1.299 1.076 9.022 1.00 83.88 72 TYR A CA 1
ATOM 601 C C . TYR A 1 72 ? -0.125 0.859 8.511 1.00 83.88 72 TYR A C 1
ATOM 603 O O . TYR A 1 72 ? -1.068 1.294 9.167 1.00 83.88 72 TYR A O 1
ATOM 611 N N . LEU A 1 73 ? -0.300 0.156 7.391 1.00 83.50 73 LEU A N 1
ATOM 612 C CA . LEU A 1 73 ? -1.630 -0.170 6.879 1.00 83.50 73 LEU A CA 1
ATOM 613 C C . LEU A 1 73 ? -2.403 -1.056 7.845 1.00 83.50 73 LEU A C 1
ATOM 615 O O . LEU A 1 73 ? -3.574 -0.797 8.098 1.00 83.50 73 LEU A O 1
ATOM 619 N N . TYR A 1 74 ? -1.741 -2.059 8.420 1.00 82.38 74 TYR A N 1
ATOM 620 C CA . TYR A 1 74 ? -2.354 -2.937 9.408 1.00 82.38 74 TYR A CA 1
ATOM 621 C C . TYR A 1 74 ? -2.721 -2.195 10.699 1.00 82.38 74 TYR A C 1
ATOM 623 O O . TYR A 1 74 ? -3.800 -2.401 11.239 1.00 82.38 74 TYR A O 1
ATOM 631 N N . LEU A 1 75 ? -1.853 -1.303 11.185 1.00 82.94 75 LEU A N 1
ATOM 632 C CA . LEU A 1 75 ? -2.117 -0.543 12.411 1.00 82.94 75 LEU A CA 1
ATOM 633 C C . LEU A 1 75 ? -3.277 0.452 12.267 1.00 82.94 75 LEU A C 1
ATOM 635 O O . LEU A 1 75 ? -3.958 0.716 13.252 1.00 82.94 75 LEU A O 1
ATOM 639 N N . ASN A 1 76 ? -3.505 0.982 11.062 1.00 81.56 76 ASN A N 1
ATOM 640 C CA . ASN A 1 76 ? -4.527 1.999 10.802 1.00 81.56 76 ASN A CA 1
ATOM 641 C C . ASN A 1 76 ? -5.785 1.444 10.102 1.00 81.56 76 ASN A C 1
ATOM 643 O O . ASN A 1 76 ? -6.664 2.220 9.735 1.00 81.56 76 ASN A O 1
ATOM 647 N N . CYS A 1 77 ? -5.897 0.125 9.886 1.00 80.12 77 CYS A N 1
ATOM 648 C CA . CYS A 1 77 ? -7.027 -0.465 9.151 1.00 80.12 77 CYS A CA 1
ATOM 649 C C . CYS A 1 77 ? -8.356 -0.438 9.917 1.00 80.12 77 CYS A C 1
ATOM 651 O O . CYS A 1 77 ? -9.412 -0.685 9.325 1.00 80.12 77 CYS A O 1
ATOM 653 N N . THR A 1 78 ? -8.304 -0.150 11.218 1.00 77.50 78 THR A N 1
ATOM 654 C CA . THR A 1 78 ? -9.467 -0.086 12.092 1.00 77.50 78 THR A CA 1
ATOM 655 C C . THR A 1 78 ? -10.321 1.126 11.743 1.00 77.50 78 THR A C 1
ATOM 657 O O . THR A 1 78 ? -9.847 2.242 11.569 1.00 77.50 78 THR A O 1
ATOM 660 N N . HIS A 1 79 ? -11.623 0.900 11.617 1.00 80.69 79 HIS A N 1
ATOM 661 C CA . HIS A 1 79 ? -12.581 1.954 11.324 1.00 80.69 79 HIS A CA 1
ATOM 662 C C . HIS A 1 79 ? -13.903 1.642 12.025 1.00 80.69 79 HIS A C 1
ATOM 664 O O . HIS A 1 79 ? -14.215 0.487 12.299 1.00 80.69 79 HIS A O 1
ATOM 670 N N . LYS A 1 80 ? -14.725 2.655 12.308 1.00 79.81 80 LYS A N 1
ATOM 671 C CA . LYS A 1 80 ? -16.016 2.450 12.998 1.00 79.81 80 LYS A CA 1
ATOM 672 C C . LYS A 1 80 ? -17.036 1.650 12.171 1.00 79.81 80 LYS A C 1
ATOM 674 O O . LYS A 1 80 ? -18.001 1.140 12.724 1.00 79.81 80 LYS A O 1
ATOM 679 N N . ASN A 1 81 ? -16.838 1.566 10.855 1.00 84.56 81 ASN A N 1
ATOM 680 C CA . ASN A 1 81 ? -17.715 0.865 9.917 1.00 84.56 81 ASN A CA 1
ATOM 681 C C . ASN A 1 81 ? -17.085 -0.472 9.494 1.00 84.56 81 ASN A C 1
ATOM 683 O O . ASN A 1 81 ? -16.006 -0.471 8.899 1.00 84.56 81 ASN A O 1
ATOM 687 N N . SER A 1 82 ? -17.777 -1.585 9.749 1.00 82.19 82 SER A N 1
ATOM 688 C CA . SER A 1 82 ? -17.313 -2.938 9.417 1.00 82.19 82 SER A CA 1
ATOM 689 C C . SER A 1 82 ? -17.088 -3.153 7.918 1.00 82.19 82 SER A C 1
ATOM 691 O O . SER A 1 82 ? -16.106 -3.784 7.547 1.00 82.19 82 SER A O 1
ATOM 693 N N . ILE A 1 83 ? -17.916 -2.553 7.056 1.00 86.25 83 ILE A N 1
ATOM 694 C CA . ILE A 1 83 ? -17.777 -2.650 5.590 1.00 86.25 83 ILE A CA 1
ATOM 695 C C . ILE A 1 83 ? -16.456 -2.015 5.132 1.00 86.25 83 ILE A C 1
ATOM 697 O O . ILE A 1 83 ? -15.774 -2.516 4.240 1.00 86.25 83 ILE A O 1
ATOM 701 N N . VAL A 1 84 ? -16.073 -0.905 5.769 1.00 80.75 84 VAL A N 1
ATOM 702 C CA . VAL A 1 84 ? -14.812 -0.213 5.472 1.00 80.75 84 VAL A CA 1
ATOM 703 C C . VAL A 1 84 ? -13.624 -1.042 5.957 1.00 80.75 84 VAL A C 1
ATOM 705 O O . VAL A 1 84 ? -12.627 -1.130 5.249 1.00 80.75 84 VAL A O 1
ATOM 708 N N . ILE A 1 85 ? -13.740 -1.703 7.113 1.00 82.88 85 ILE A N 1
ATOM 709 C CA . ILE A 1 85 ? -12.706 -2.627 7.600 1.00 82.88 85 ILE A CA 1
ATOM 710 C C . ILE A 1 85 ? -12.505 -3.784 6.614 1.00 82.88 85 ILE A C 1
ATOM 712 O O . ILE A 1 85 ? -11.366 -4.057 6.243 1.00 82.88 85 ILE A O 1
ATOM 716 N N . GLU A 1 86 ? -13.577 -4.436 6.156 1.00 84.94 86 GLU A N 1
ATOM 717 C CA . GLU A 1 86 ? -13.484 -5.535 5.182 1.00 84.94 86 GLU A CA 1
ATOM 718 C C . GLU A 1 86 ? -12.800 -5.081 3.889 1.00 84.94 86 GLU A C 1
ATOM 720 O O . GLU A 1 86 ? -11.837 -5.705 3.443 1.00 84.94 86 GLU A O 1
ATOM 725 N N . SER A 1 87 ? -13.214 -3.933 3.345 1.00 86.12 87 SER A N 1
ATOM 726 C CA . SER A 1 87 ? -12.586 -3.357 2.153 1.00 86.12 87 SER A CA 1
ATOM 727 C C . SER A 1 87 ? -11.101 -3.031 2.369 1.00 86.12 87 SER A C 1
ATOM 729 O O . SER A 1 87 ? -10.279 -3.258 1.477 1.00 86.12 87 SER A O 1
ATOM 731 N N . ASN A 1 88 ? -10.738 -2.498 3.539 1.00 84.75 88 ASN A N 1
ATOM 732 C CA . ASN A 1 88 ? -9.351 -2.185 3.882 1.00 84.75 88 ASN A CA 1
ATOM 733 C C . ASN A 1 88 ? -8.505 -3.461 3.984 1.00 84.75 88 ASN A C 1
ATOM 735 O O . ASN A 1 88 ? -7.390 -3.505 3.463 1.00 84.75 88 ASN A O 1
ATOM 739 N N . LEU A 1 89 ? -9.034 -4.510 4.617 1.00 85.00 89 LEU A N 1
ATOM 740 C CA . LEU A 1 89 ? -8.357 -5.799 4.747 1.00 85.00 89 LEU A CA 1
ATOM 741 C C . LEU A 1 89 ? -8.174 -6.486 3.391 1.00 85.00 89 LEU A C 1
ATOM 743 O O . LEU A 1 89 ? -7.087 -6.998 3.121 1.00 85.00 89 LEU A O 1
ATOM 747 N N . ASP A 1 90 ? -9.174 -6.438 2.512 1.00 86.81 90 ASP A N 1
ATOM 748 C CA . ASP A 1 90 ? -9.068 -6.970 1.151 1.00 86.81 90 ASP A CA 1
ATOM 749 C C . ASP A 1 90 ? -8.000 -6.243 0.326 1.00 86.81 90 ASP A C 1
ATOM 751 O O . ASP A 1 90 ? -7.244 -6.869 -0.427 1.00 86.81 90 ASP A O 1
ATOM 755 N N . LEU A 1 91 ? -7.898 -4.921 0.480 1.00 84.50 91 LEU A N 1
ATOM 756 C CA . LEU A 1 91 ? -6.867 -4.120 -0.171 1.00 84.50 91 LEU A CA 1
ATOM 757 C C . LEU A 1 91 ? -5.473 -4.474 0.363 1.00 84.50 91 LEU A C 1
ATOM 759 O O . LEU A 1 91 ? -4.562 -4.717 -0.433 1.00 84.50 91 LEU A O 1
ATOM 763 N N . ILE A 1 92 ? -5.311 -4.572 1.687 1.00 84.12 92 ILE A N 1
ATOM 764 C CA . ILE A 1 92 ? -4.047 -4.984 2.316 1.00 84.12 92 ILE A CA 1
ATOM 765 C C . ILE A 1 92 ? -3.661 -6.394 1.866 1.00 84.12 92 ILE A C 1
ATOM 767 O O . ILE A 1 92 ? -2.506 -6.624 1.516 1.00 84.12 92 ILE A O 1
ATOM 771 N N . LYS A 1 93 ? -4.613 -7.330 1.806 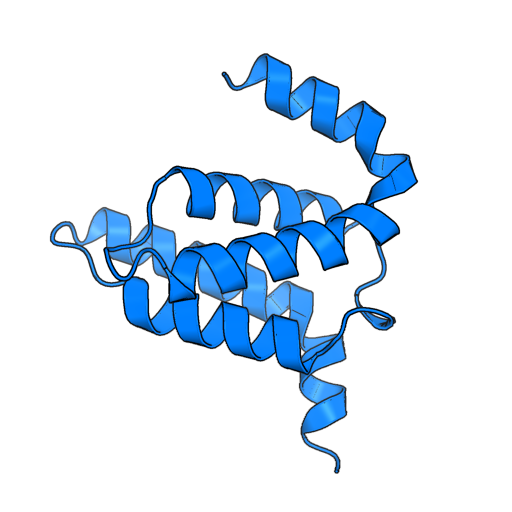1.00 84.62 93 LYS A N 1
ATOM 772 C CA . LYS A 1 93 ? -4.375 -8.704 1.349 1.00 84.62 93 LYS A CA 1
ATOM 773 C C . LYS A 1 93 ? -3.845 -8.737 -0.084 1.00 84.62 93 LYS A C 1
ATOM 775 O O . LYS A 1 93 ? -2.816 -9.367 -0.328 1.00 84.62 93 LYS A O 1
ATOM 780 N N . LYS A 1 94 ? -4.484 -8.006 -1.005 1.00 85.19 94 LYS A N 1
ATOM 781 C CA . LYS A 1 94 ? -4.016 -7.866 -2.396 1.00 85.19 94 LYS A CA 1
ATOM 782 C C . LYS A 1 94 ? -2.623 -7.241 -2.462 1.00 85.19 94 LYS A C 1
ATOM 784 O O . LYS A 1 94 ? -1.782 -7.696 -3.232 1.00 85.19 94 LYS A O 1
ATOM 789 N N . PHE A 1 95 ? -2.359 -6.230 -1.637 1.00 82.00 95 PHE A N 1
ATOM 790 C CA . PHE A 1 95 ? -1.043 -5.600 -1.561 1.00 82.00 95 PHE A CA 1
ATOM 791 C C . PHE A 1 95 ? 0.033 -6.568 -1.078 1.00 82.00 95 PHE A C 1
ATOM 793 O O . PHE A 1 95 ? 1.075 -6.686 -1.716 1.00 82.00 95 PHE A O 1
ATOM 800 N N . VAL A 1 96 ? -0.229 -7.330 -0.018 1.00 80.38 96 VAL A N 1
ATOM 801 C CA . VAL A 1 96 ? 0.705 -8.350 0.464 1.00 80.38 96 VAL A CA 1
ATOM 802 C C . VAL A 1 96 ? 0.934 -9.413 -0.608 1.00 80.38 96 VAL A C 1
ATOM 804 O O . VAL A 1 96 ? 2.083 -9.699 -0.917 1.00 80.38 96 VAL A O 1
ATOM 807 N N . GLU A 1 97 ? -0.118 -9.968 -1.218 1.00 79.88 97 GLU A N 1
ATOM 808 C CA . GLU A 1 97 ? -0.006 -11.006 -2.254 1.00 79.88 97 GLU A CA 1
ATOM 809 C C . GLU A 1 97 ? 0.877 -10.596 -3.431 1.00 79.88 97 GLU A C 1
ATOM 811 O O . GLU A 1 97 ? 1.730 -11.376 -3.852 1.00 79.88 97 GLU A O 1
ATOM 816 N N . LEU A 1 98 ? 0.716 -9.367 -3.916 1.00 75.56 98 LEU A N 1
ATOM 817 C CA . LEU A 1 98 ? 1.479 -8.856 -5.050 1.00 75.56 98 LEU A CA 1
ATOM 818 C C . LEU A 1 98 ? 2.940 -8.526 -4.704 1.00 75.56 98 LEU A C 1
ATOM 820 O O . LEU A 1 98 ? 3.795 -8.531 -5.586 1.00 75.56 98 LEU A O 1
ATOM 824 N N . TRP A 1 99 ? 3.241 -8.278 -3.429 1.00 73.06 99 TRP A N 1
ATOM 825 C CA . TRP A 1 99 ? 4.569 -7.876 -2.961 1.00 73.06 99 TRP A CA 1
ATOM 826 C C . TRP A 1 99 ? 5.251 -8.970 -2.126 1.00 73.06 99 TRP A C 1
ATOM 828 O O . TRP A 1 99 ? 6.268 -8.714 -1.483 1.00 73.06 99 TRP A O 1
ATOM 838 N N . LYS A 1 100 ? 4.746 -10.211 -2.174 1.00 67.38 100 LYS A N 1
ATOM 839 C CA . LYS A 1 100 ? 5.345 -11.382 -1.508 1.00 67.38 100 LYS A CA 1
ATOM 840 C C . LYS A 1 100 ? 6.785 -11.642 -1.951 1.00 67.38 100 LYS A C 1
ATOM 842 O O . LYS A 1 100 ? 7.607 -11.965 -1.103 1.00 67.38 100 LYS A O 1
ATOM 847 N N . GLU A 1 101 ? 7.115 -11.471 -3.234 1.00 63.69 101 GLU A N 1
ATOM 848 C CA . GLU A 1 101 ? 8.466 -11.753 -3.751 1.00 63.69 101 GLU A CA 1
ATOM 849 C C . GLU A 1 101 ? 9.589 -10.937 -3.070 1.00 63.69 101 GLU A C 1
ATOM 851 O O . GLU A 1 101 ? 10.539 -11.551 -2.580 1.00 63.69 101 GLU A O 1
ATOM 856 N N . PRO A 1 102 ? 9.519 -9.592 -2.964 1.00 56.03 102 PRO A N 1
ATOM 857 C CA . PRO A 1 102 ? 10.535 -8.819 -2.246 1.00 56.03 102 PRO A CA 1
ATOM 858 C C . PRO A 1 102 ? 10.515 -9.038 -0.725 1.00 56.03 102 PRO A C 1
ATOM 860 O O . PRO A 1 102 ? 11.552 -8.891 -0.084 1.00 56.03 102 PRO A O 1
ATOM 863 N N . ILE A 1 103 ? 9.372 -9.409 -0.135 1.00 54.81 103 ILE A N 1
ATOM 864 C CA . ILE A 1 103 ? 9.255 -9.678 1.310 1.00 54.81 103 ILE A CA 1
ATOM 865 C C . ILE A 1 103 ? 9.904 -11.024 1.671 1.00 54.81 103 ILE A C 1
ATOM 867 O O . ILE A 1 103 ? 10.562 -11.135 2.705 1.00 54.81 103 ILE A O 1
ATOM 871 N N . HIS A 1 104 ? 9.773 -12.038 0.810 1.00 51.03 104 HIS A N 1
ATOM 872 C CA . HIS A 1 104 ? 10.333 -13.373 1.041 1.00 51.03 104 HIS A CA 1
ATOM 873 C C . HIS A 1 104 ? 11.870 -13.394 0.978 1.00 51.03 104 HIS A C 1
ATOM 875 O O . HIS A 1 104 ? 12.498 -14.228 1.628 1.00 51.03 104 HIS A O 1
ATOM 881 N N . LEU A 1 105 ? 12.482 -12.449 0.252 1.00 48.06 105 LEU A N 1
ATOM 882 C CA . LEU A 1 105 ? 13.939 -12.273 0.195 1.00 48.06 105 LEU A CA 1
ATOM 883 C C . LEU A 1 105 ? 14.554 -11.809 1.529 1.00 48.06 105 LEU A C 1
ATOM 885 O O . LEU A 1 105 ? 15.758 -11.957 1.710 1.00 48.06 105 LEU A O 1
ATOM 889 N N . GLN A 1 106 ? 13.759 -11.282 2.469 1.00 47.12 106 GLN A N 1
ATOM 890 C CA . GLN A 1 106 ? 14.248 -10.820 3.777 1.00 47.12 106 GLN A CA 1
ATOM 891 C C . GLN A 1 106 ? 14.115 -11.849 4.905 1.00 47.12 106 GLN A C 1
ATOM 893 O O . GLN A 1 106 ? 14.752 -11.676 5.933 1.00 47.12 106 GLN A O 1
ATOM 898 N N . TYR A 1 107 ? 13.347 -12.928 4.727 1.00 44.62 107 TYR A N 1
ATOM 899 C CA . TYR A 1 107 ? 13.266 -14.011 5.721 1.00 44.62 107 TYR A CA 1
ATOM 900 C C . TYR A 1 107 ? 14.445 -15.005 5.642 1.00 44.62 107 TYR A C 1
ATOM 902 O O . TYR A 1 107 ? 14.476 -15.968 6.402 1.00 44.62 107 TYR A O 1
ATOM 910 N N . ILE A 1 108 ? 15.395 -14.795 4.719 1.00 38.97 108 ILE A N 1
ATOM 911 C CA . ILE A 1 108 ? 16.550 -15.679 4.465 1.00 38.97 108 ILE A CA 1
ATOM 912 C C . ILE A 1 108 ? 17.877 -15.074 4.994 1.00 38.97 108 ILE A C 1
ATOM 914 O O . ILE A 1 108 ? 18.935 -15.663 4.797 1.00 38.97 108 ILE A O 1
ATOM 918 N N . PHE A 1 109 ? 17.850 -13.945 5.713 1.00 33.72 109 PHE A N 1
ATOM 919 C CA . PHE A 1 109 ? 19.037 -13.375 6.371 1.00 33.72 109 PHE A CA 1
ATOM 920 C C . PHE A 1 109 ? 18.826 -13.156 7.867 1.00 33.72 109 PHE A C 1
ATOM 922 O O . PHE A 1 109 ? 17.787 -12.561 8.228 1.00 33.72 109 PHE A O 1
#

Organism: NCBI:txid392033

Foldseek 3Di:
DVVVLVVCLVVCLVVLQVVLQVLLVVLLVCCVVPVAADDPVNVVSLVSNLVSLVRHPLQPHDLVSLVSNLVSLVVRLDDPDPVSSVVSVVSSVSSCVSNVVSNVVVVVD